Protein AF-A0A397TN10-F1 (afdb_monomer_lite)

pLDDT: mean 80.01, std 16.63, range [39.44, 95.0]

Secondary structure (DSSP, 8-state):
---PPPHHHHHHHHHH---HHHHHHHHTS-HHHHHHHHHHHSSSTTTTHHHHHHHHHHHHHHTT-

Foldseek 3Di:
DDPDDDLVVLLVVLVPDPDLVVLVVQLPPDVSSVVSSVCSNVVPVCPCVVVVVVVVVVVVVVVVD

InterPro domains:
  IPR001810 F-box domain [PF12937] (9-46)
  IPR036047 F-box-like domain superfamily [SSF81383] (7-55)

Radius of gyration: 16.85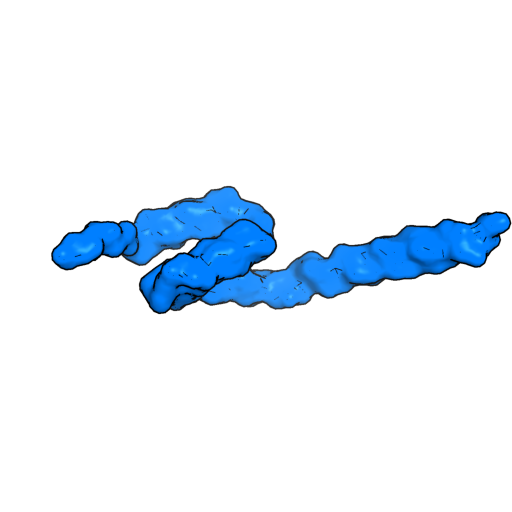 Å; chains: 1; bounding box: 36×22×48 Å

Structure (mmCIF, N/CA/C/O backbone):
data_AF-A0A397TN10-F1
#
_entry.id   AF-A0A397TN10-F1
#
loop_
_atom_site.group_PDB
_atom_site.id
_atom_site.type_symbol
_atom_site.label_atom_id
_atom_site.label_alt_id
_atom_site.label_comp_id
_atom_site.label_asym_id
_atom_site.label_entity_id
_atom_site.label_seq_id
_atom_site.pdbx_PDB_ins_code
_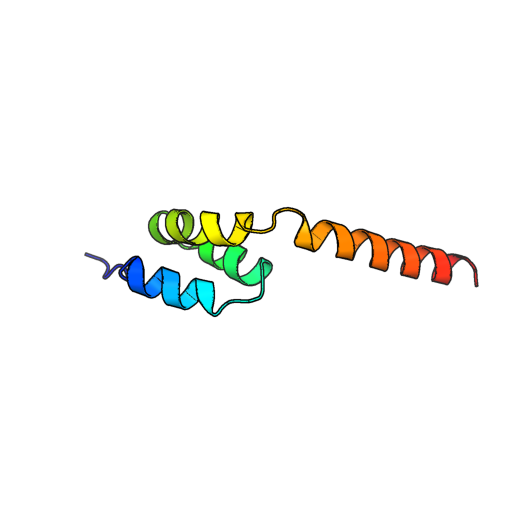atom_site.Cartn_x
_atom_site.Cartn_y
_atom_site.Cartn_z
_atom_site.occupancy
_atom_site.B_iso_or_equiv
_atom_site.auth_seq_id
_atom_site.auth_comp_id
_atom_site.auth_asym_id
_atom_site.auth_atom_id
_atom_site.pdbx_PDB_model_num
ATOM 1 N N . MET A 1 1 ? -21.400 13.342 9.261 1.00 39.44 1 MET A N 1
ATOM 2 C CA . MET A 1 1 ? -20.201 12.533 9.554 1.00 39.44 1 MET A CA 1
ATOM 3 C C . MET A 1 1 ? -20.154 11.431 8.516 1.00 39.44 1 MET A C 1
ATOM 5 O O . MET A 1 1 ? -21.079 10.631 8.476 1.00 39.44 1 MET A O 1
ATOM 9 N N . SER A 1 2 ? -19.196 11.481 7.593 1.00 57.00 2 SER A N 1
ATOM 10 C CA . SER A 1 2 ? -19.002 10.433 6.587 1.00 57.00 2 SER A CA 1
ATOM 11 C C . SER A 1 2 ? -18.646 9.130 7.293 1.00 57.00 2 SER A C 1
ATOM 13 O O . SER A 1 2 ? -17.827 9.131 8.208 1.00 57.00 2 SER A O 1
ATOM 15 N N . GLN A 1 3 ? -19.296 8.034 6.909 1.00 70.88 3 GLN A N 1
ATOM 16 C CA . GLN A 1 3 ? -18.923 6.710 7.393 1.00 70.88 3 GLN A CA 1
ATOM 17 C C . GLN A 1 3 ? -17.593 6.343 6.737 1.00 70.88 3 GLN A C 1
ATOM 19 O O . GLN A 1 3 ? -17.546 6.037 5.547 1.00 70.88 3 GLN A O 1
ATOM 24 N N . GLU A 1 4 ? -16.509 6.468 7.492 1.00 77.62 4 GLU A N 1
ATOM 25 C CA . GLU A 1 4 ? -15.198 5.997 7.065 1.00 77.62 4 GLU A CA 1
ATOM 26 C C . GLU A 1 4 ? -15.113 4.495 7.332 1.00 77.62 4 GLU A C 1
ATOM 28 O O . GLU A 1 4 ? -15.523 4.005 8.388 1.00 77.62 4 GLU A O 1
ATOM 33 N N . LEU A 1 5 ? -14.643 3.751 6.331 1.00 86.19 5 LEU A N 1
ATOM 34 C CA . LEU A 1 5 ? -14.420 2.318 6.460 1.00 86.19 5 LEU A CA 1
ATOM 35 C C . LEU A 1 5 ? -13.300 2.088 7.480 1.00 86.19 5 LEU A C 1
ATOM 37 O O . LEU A 1 5 ? -12.316 2.813 7.466 1.00 86.19 5 LEU A O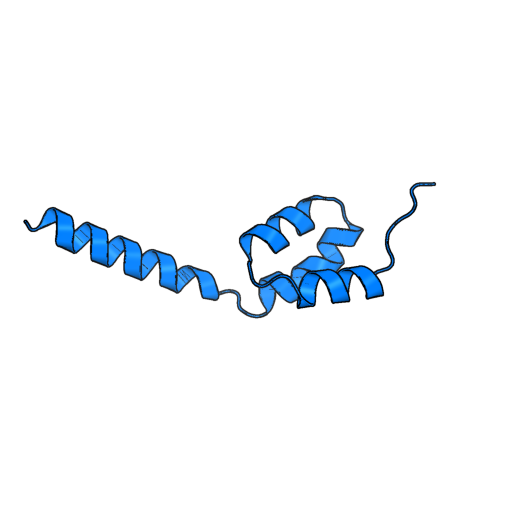 1
ATOM 41 N N . ASN A 1 6 ? -13.435 1.084 8.345 1.00 92.81 6 ASN A N 1
ATOM 42 C CA . ASN A 1 6 ? -12.396 0.758 9.319 1.00 92.81 6 ASN A CA 1
ATOM 43 C C . ASN A 1 6 ? -11.091 0.327 8.609 1.00 92.81 6 ASN A C 1
ATOM 45 O O . ASN A 1 6 ? -11.141 -0.396 7.608 1.00 92.81 6 ASN A O 1
ATOM 49 N N . SER A 1 7 ? -9.937 0.722 9.158 1.00 91.81 7 SER A N 1
ATOM 50 C CA . SER A 1 7 ? -8.602 0.295 8.718 1.00 91.81 7 SER A CA 1
ATOM 51 C C . SER A 1 7 ? -8.479 -1.222 8.535 1.00 91.81 7 SER A C 1
ATOM 53 O O . SER A 1 7 ? -7.900 -1.665 7.548 1.00 91.81 7 SER A O 1
ATOM 55 N N . ASP A 1 8 ? -9.067 -2.025 9.424 1.00 93.38 8 ASP A N 1
ATOM 56 C CA . ASP A 1 8 ? -9.033 -3.491 9.346 1.00 93.38 8 ASP A CA 1
ATOM 57 C C . ASP A 1 8 ? -9.682 -3.991 8.048 1.00 93.38 8 ASP A C 1
ATOM 59 O O . ASP A 1 8 ? -9.170 -4.881 7.367 1.00 93.38 8 ASP A O 1
ATOM 63 N N . CYS A 1 9 ? -10.792 -3.370 7.641 1.00 94.12 9 CYS A N 1
ATOM 64 C CA . CYS A 1 9 ? -11.447 -3.688 6.377 1.00 94.12 9 CYS A CA 1
ATOM 65 C C . CYS A 1 9 ? -10.599 -3.245 5.177 1.00 94.12 9 CYS A C 1
ATOM 67 O O . CYS A 1 9 ? -10.519 -3.973 4.188 1.00 94.12 9 CYS A O 1
ATOM 69 N N . LEU A 1 10 ? -9.943 -2.082 5.258 1.00 93.81 10 LEU A N 1
ATOM 70 C CA . LEU A 1 10 ? -9.035 -1.610 4.209 1.00 93.81 10 LEU A CA 1
ATOM 71 C C . LEU A 1 10 ? -7.844 -2.553 4.022 1.00 93.81 10 LEU A C 1
ATOM 73 O O . LEU A 1 10 ? -7.493 -2.866 2.888 1.00 93.81 10 LEU A O 1
ATOM 77 N N . GLN A 1 11 ? -7.273 -3.072 5.106 1.00 93.25 11 GLN A N 1
ATOM 78 C CA . GLN A 1 11 ? -6.190 -4.055 5.044 1.00 93.25 11 GLN A CA 1
ATOM 79 C C . GLN A 1 11 ? -6.623 -5.350 4.343 1.00 93.25 11 GLN A C 1
ATOM 81 O O . GLN A 1 11 ? -5.882 -5.905 3.524 1.00 93.25 11 GLN A O 1
ATOM 86 N N . VAL A 1 12 ? -7.851 -5.818 4.592 1.00 94.38 12 VAL A N 1
ATOM 87 C CA . VAL A 1 12 ? -8.412 -6.969 3.868 1.00 94.38 12 VAL A CA 1
ATOM 88 C C . VAL A 1 12 ? -8.567 -6.649 2.380 1.00 94.38 12 VAL A C 1
ATOM 90 O O . VAL A 1 12 ? -8.201 -7.469 1.543 1.00 94.38 12 VAL A O 1
ATOM 93 N N . ILE A 1 13 ? -9.036 -5.454 2.020 1.00 93.75 13 ILE A N 1
ATOM 94 C CA . ILE A 1 13 ? -9.136 -5.038 0.613 1.00 93.75 13 ILE A CA 1
ATOM 95 C C . ILE A 1 13 ? -7.750 -5.032 -0.043 1.00 93.75 13 ILE A C 1
ATOM 97 O O . ILE A 1 13 ? -7.559 -5.676 -1.074 1.00 93.75 13 ILE A O 1
ATOM 101 N N . PHE A 1 14 ? -6.766 -4.368 0.566 1.00 93.50 14 PHE A N 1
ATOM 102 C CA . PHE A 1 14 ? -5.423 -4.247 -0.001 1.00 93.50 14 PHE A CA 1
ATOM 103 C C . PHE A 1 14 ? -4.682 -5.581 -0.092 1.00 93.50 14 PHE A C 1
ATOM 105 O O . PHE A 1 14 ? -4.003 -5.816 -1.085 1.00 93.50 14 PHE A O 1
ATOM 112 N N . SER A 1 15 ? -4.875 -6.496 0.861 1.00 92.06 15 SER A N 1
ATOM 113 C CA . SER A 1 15 ? -4.292 -7.845 0.775 1.00 92.06 15 SER A CA 1
ATOM 114 C C . SER A 1 15 ? -4.860 -8.690 -0.376 1.00 92.06 15 SER A C 1
ATOM 116 O O . SER A 1 15 ? -4.187 -9.599 -0.859 1.00 92.06 15 SER A O 1
ATOM 118 N N . ASN A 1 16 ? -6.069 -8.380 -0.861 1.00 93.31 16 ASN A N 1
ATOM 119 C CA . ASN A 1 16 ? -6.668 -9.039 -2.027 1.00 93.31 16 ASN A CA 1
ATOM 120 C C . ASN A 1 16 ? -6.306 -8.363 -3.364 1.00 93.31 16 ASN A C 1
ATOM 122 O O . ASN A 1 16 ? -6.439 -8.983 -4.424 1.00 93.31 16 ASN A O 1
ATOM 126 N N . LEU A 1 17 ? -5.828 -7.115 -3.344 1.00 90.44 17 LEU A N 1
ATOM 127 C CA . LEU A 1 17 ? -5.421 -6.381 -4.541 1.00 90.44 17 LEU A CA 1
ATOM 128 C C . LEU A 1 17 ? -3.984 -6.750 -4.934 1.00 90.44 17 LEU A C 1
ATOM 130 O O . LEU A 1 17 ? -3.022 -6.415 -4.255 1.00 90.44 17 LEU A O 1
ATOM 134 N N . LYS A 1 18 ? -3.818 -7.428 -6.075 1.00 78.75 18 LYS A N 1
ATOM 135 C CA . LYS A 1 18 ? -2.494 -7.856 -6.577 1.00 78.75 18 LYS A CA 1
ATOM 136 C C . LYS A 1 18 ? -1.775 -6.790 -7.416 1.00 78.75 18 LYS A C 1
ATOM 138 O O . LYS A 1 18 ? -0.575 -6.915 -7.692 1.00 78.75 18 LYS A O 1
ATOM 143 N N . GLU A 1 19 ? -2.510 -5.769 -7.846 1.00 85.94 19 GLU A N 1
ATOM 144 C CA . GLU A 1 19 ? -2.082 -4.759 -8.814 1.00 85.94 19 GLU A CA 1
ATOM 145 C C . GLU A 1 19 ? -1.711 -3.447 -8.118 1.00 85.94 19 GLU A C 1
ATOM 147 O O . GLU A 1 19 ? -2.551 -2.785 -7.509 1.00 85.94 19 GLU A O 1
ATOM 152 N N . ILE A 1 20 ? -0.453 -3.027 -8.262 1.00 87.94 20 ILE A N 1
ATOM 153 C CA . ILE A 1 20 ? 0.040 -1.766 -7.687 1.00 87.94 20 ILE A CA 1
ATOM 154 C C . ILE A 1 20 ? -0.664 -0.540 -8.287 1.00 87.94 20 ILE A C 1
ATOM 156 O O . ILE A 1 20 ? -0.978 0.354 -7.506 1.00 87.94 20 ILE A O 1
ATOM 160 N N . PRO A 1 21 ? -0.988 -0.463 -9.599 1.00 89.25 21 PRO A N 1
ATOM 161 C CA . PRO A 1 21 ? -1.754 0.667 -10.137 1.00 89.25 21 PRO A CA 1
ATOM 162 C C . PRO A 1 21 ? -3.114 0.857 -9.449 1.00 89.25 21 PRO A C 1
ATOM 164 O O . PRO A 1 21 ? -3.552 1.986 -9.209 1.00 89.25 21 PRO A O 1
ATOM 167 N N . THR A 1 22 ? -3.760 -0.248 -9.079 1.00 91.69 22 THR A N 1
ATOM 168 C CA . THR A 1 22 ? -5.051 -0.242 -8.387 1.00 91.69 22 THR A CA 1
ATOM 169 C C . THR A 1 22 ? -4.892 0.262 -6.954 1.00 91.69 22 THR A C 1
ATOM 171 O O . THR A 1 22 ? -5.602 1.179 -6.546 1.00 91.69 22 THR A O 1
ATOM 174 N N . ILE A 1 23 ? -3.894 -0.238 -6.218 1.00 92.44 23 ILE A N 1
ATOM 175 C CA . ILE A 1 23 ? -3.577 0.248 -4.863 1.00 92.44 23 ILE A CA 1
ATOM 176 C C . ILE A 1 23 ? -3.166 1.731 -4.895 1.00 92.44 23 ILE A C 1
ATOM 178 O O . ILE A 1 23 ? -3.562 2.507 -4.024 1.00 92.44 23 ILE A O 1
ATOM 182 N N . TYR A 1 24 ? -2.431 2.159 -5.925 1.00 92.00 24 TYR A N 1
ATOM 183 C CA . TYR A 1 24 ? -2.047 3.557 -6.116 1.00 92.00 24 TYR A CA 1
ATOM 184 C C . TYR A 1 24 ? -3.281 4.442 -6.275 1.00 92.00 24 TYR A C 1
ATOM 186 O O . TYR A 1 24 ? -3.409 5.442 -5.574 1.00 92.00 24 TYR A O 1
ATOM 194 N N . SER A 1 25 ? -4.234 4.027 -7.109 1.00 93.44 25 SER A N 1
ATOM 195 C CA . SER A 1 25 ? -5.503 4.738 -7.283 1.00 93.44 25 SER A CA 1
ATOM 196 C C . SER A 1 25 ? -6.290 4.831 -5.969 1.00 93.44 25 SER A C 1
ATOM 198 O O . SER A 1 25 ? -6.796 5.897 -5.625 1.00 93.44 25 SER A O 1
ATOM 200 N N . CYS A 1 26 ? -6.328 3.752 -5.178 1.00 93.06 26 CYS A N 1
ATOM 201 C CA . CYS A 1 26 ? 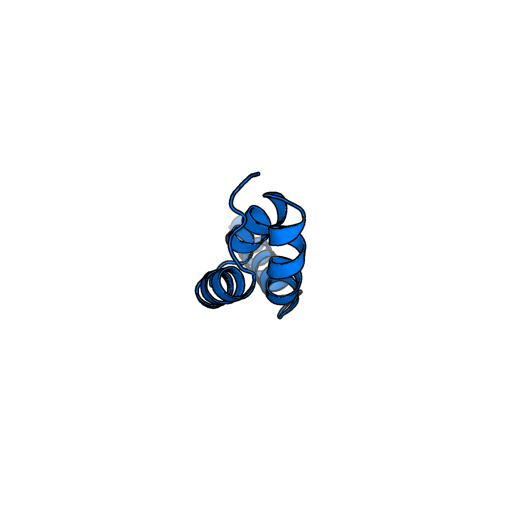-6.940 3.748 -3.848 1.00 93.06 26 CYS A CA 1
ATOM 202 C C . CYS A 1 26 ? -6.268 4.728 -2.872 1.00 93.06 26 CYS A C 1
ATOM 204 O O . CYS A 1 26 ? -6.953 5.365 -2.075 1.00 93.06 26 CYS A O 1
ATOM 206 N N . SER A 1 27 ? -4.946 4.897 -2.951 1.00 93.75 27 SER A N 1
ATOM 207 C CA . SER A 1 27 ? -4.208 5.830 -2.089 1.00 93.75 27 SER A CA 1
ATOM 208 C C . SER A 1 27 ? -4.572 7.306 -2.318 1.00 93.75 27 SER A C 1
ATOM 210 O O . SER A 1 27 ? -4.269 8.144 -1.470 1.00 93.75 27 SER A O 1
ATOM 212 N N . LEU A 1 28 ? -5.220 7.630 -3.443 1.00 94.81 28 LEU A N 1
ATOM 213 C CA . LEU A 1 28 ? -5.622 8.990 -3.815 1.00 94.81 28 LEU A CA 1
ATOM 214 C C . LEU A 1 28 ? -7.039 9.355 -3.344 1.00 94.81 28 LEU A C 1
ATOM 216 O O . LEU A 1 28 ? -7.458 10.496 -3.518 1.00 94.81 28 LEU A O 1
ATOM 220 N N . VAL A 1 29 ? -7.783 8.413 -2.753 1.00 93.38 29 VAL A N 1
ATOM 221 C CA . VAL A 1 29 ? -9.185 8.620 -2.351 1.00 93.38 29 VAL A CA 1
ATOM 222 C C . VAL A 1 29 ? -9.303 9.646 -1.221 1.00 93.38 29 VAL A C 1
ATOM 224 O O . VAL A 1 29 ? -10.083 10.590 -1.319 1.00 93.38 29 VAL A O 1
ATOM 227 N N . ASN A 1 30 ? -8.552 9.462 -0.133 1.00 94.12 30 ASN A N 1
ATOM 228 C CA . ASN A 1 30 ? -8.463 10.391 0.996 1.00 94.12 30 ASN A CA 1
ATOM 229 C C . ASN A 1 30 ? -7.263 10.029 1.894 1.00 94.12 30 ASN A C 1
ATOM 231 O O . ASN A 1 30 ? -6.579 9.032 1.659 1.00 94.12 30 ASN A O 1
ATOM 235 N N . LYS A 1 31 ? -7.027 10.819 2.952 1.00 93.31 31 LYS A N 1
ATOM 236 C CA . LYS A 1 31 ? -5.916 10.601 3.895 1.00 93.31 31 LYS A CA 1
ATOM 237 C C . LYS A 1 31 ? -5.959 9.217 4.559 1.00 93.31 31 LYS A C 1
ATOM 239 O O . LYS A 1 31 ? -4.928 8.563 4.646 1.00 93.31 31 LYS A O 1
ATOM 244 N N . HIS A 1 32 ? -7.138 8.758 4.971 1.00 94.00 32 HIS A N 1
ATOM 245 C CA . HIS A 1 32 ? -7.301 7.470 5.644 1.00 94.00 32 HIS A CA 1
ATOM 246 C C . HIS A 1 32 ? -6.953 6.281 4.730 1.00 94.00 32 HIS A C 1
ATOM 248 O O . HIS A 1 32 ? -6.251 5.352 5.129 1.00 94.00 32 HIS A O 1
ATOM 254 N N . TRP A 1 33 ? -7.388 6.329 3.470 1.00 94.75 33 TRP A N 1
ATOM 255 C CA . TRP A 1 33 ? -7.032 5.335 2.459 1.00 94.75 33 TRP A CA 1
ATOM 256 C C . TRP A 1 33 ? -5.554 5.413 2.081 1.00 94.75 33 TRP A C 1
ATOM 258 O O . TRP A 1 33 ? -4.925 4.374 1.897 1.00 94.75 33 TRP A O 1
ATOM 268 N N . ASN A 1 34 ? -4.987 6.621 2.002 1.00 95.00 34 ASN A N 1
ATOM 269 C CA . ASN A 1 34 ? -3.566 6.821 1.738 1.00 95.00 34 ASN A CA 1
ATOM 270 C C . ASN A 1 34 ? -2.698 6.127 2.797 1.00 95.00 34 ASN A C 1
ATOM 272 O O . ASN A 1 34 ? -1.873 5.287 2.450 1.00 95.00 34 ASN A O 1
ATOM 276 N N . GLU A 1 35 ? -2.944 6.407 4.078 1.00 94.75 35 GLU A N 1
ATOM 277 C CA . GLU A 1 35 ? -2.184 5.837 5.198 1.00 94.75 35 GLU A CA 1
ATOM 278 C C . GLU A 1 35 ? -2.219 4.301 5.206 1.00 94.75 35 GLU A C 1
ATOM 280 O O . GLU A 1 35 ? -1.197 3.664 5.457 1.00 94.75 35 GLU A O 1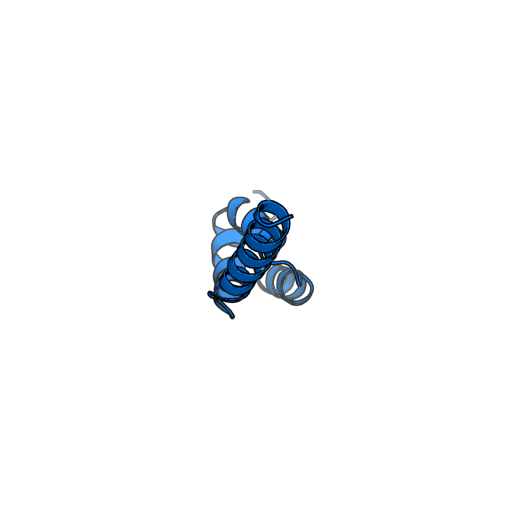
ATOM 285 N N . ASN A 1 36 ? -3.364 3.701 4.863 1.00 94.62 36 ASN A N 1
ATOM 286 C CA . ASN A 1 36 ? -3.500 2.247 4.792 1.00 94.62 36 ASN A CA 1
ATOM 287 C C . ASN A 1 36 ? -2.924 1.636 3.499 1.00 94.62 36 ASN A C 1
ATOM 289 O O . ASN A 1 36 ? -2.481 0.493 3.530 1.00 94.62 36 ASN A O 1
ATOM 293 N N . ALA A 1 37 ? -2.910 2.355 2.372 1.00 94.31 37 ALA A N 1
ATOM 294 C CA . ALA A 1 37 ? -2.428 1.845 1.083 1.00 94.31 37 ALA A CA 1
ATOM 295 C C . ALA A 1 37 ? -0.894 1.877 0.946 1.00 94.31 37 ALA A C 1
ATOM 297 O O . ALA A 1 37 ? -0.314 1.035 0.258 1.00 94.31 37 ALA A O 1
ATOM 298 N N . ILE A 1 38 ? -0.224 2.841 1.590 1.00 93.06 38 ILE A N 1
ATOM 299 C CA . ILE A 1 38 ? 1.230 3.050 1.478 1.00 93.06 38 ILE A CA 1
ATOM 300 C C . ILE A 1 38 ? 2.052 1.795 1.825 1.00 93.06 38 ILE A C 1
ATOM 302 O O . ILE A 1 38 ? 2.922 1.449 1.023 1.00 93.06 38 ILE A O 1
ATOM 306 N N . PRO A 1 39 ? 1.791 1.064 2.928 1.00 93.00 39 PRO A N 1
ATOM 307 C CA . PRO A 1 39 ? 2.525 -0.165 3.237 1.00 93.00 39 PRO A CA 1
ATOM 308 C C . PRO A 1 39 ? 2.470 -1.210 2.114 1.00 93.00 39 PRO A C 1
ATOM 310 O O . PRO A 1 39 ? 3.483 -1.830 1.809 1.00 93.00 39 PRO A O 1
ATOM 313 N N . TYR A 1 40 ? 1.320 -1.355 1.447 1.00 92.62 40 TYR A N 1
ATOM 314 C CA . TYR A 1 40 ? 1.134 -2.314 0.353 1.00 92.62 40 TYR A CA 1
ATOM 315 C C . TYR A 1 40 ? 1.802 -1.861 -0.951 1.00 92.62 40 TYR A C 1
ATOM 317 O O . TYR A 1 40 ? 2.330 -2.679 -1.700 1.00 92.62 40 TYR A O 1
ATOM 325 N N . LEU A 1 41 ? 1.831 -0.552 -1.224 1.00 90.19 41 LEU A N 1
ATOM 326 C CA . LEU A 1 41 ? 2.581 0.001 -2.359 1.00 90.19 41 LEU A CA 1
ATOM 327 C C . LEU A 1 41 ? 4.090 -0.227 -2.214 1.00 90.19 41 LEU A C 1
ATOM 329 O O . LEU A 1 41 ? 4.774 -0.510 -3.197 1.00 90.19 41 LEU A O 1
ATOM 333 N N . TRP A 1 42 ? 4.598 -0.103 -0.988 1.00 90.06 42 TRP A N 1
ATOM 334 C CA . TRP A 1 42 ? 6.023 -0.193 -0.674 1.00 90.06 42 TRP A CA 1
ATOM 335 C C . TRP A 1 42 ? 6.495 -1.590 -0.269 1.00 90.06 42 TRP A C 1
ATOM 337 O O . TRP A 1 42 ? 7.686 -1.768 -0.027 1.00 90.06 42 TRP A O 1
ATOM 347 N N . GLU A 1 43 ? 5.614 -2.592 -0.256 1.00 89.62 43 GLU A N 1
ATOM 348 C CA . GLU A 1 43 ? 5.995 -3.988 -0.008 1.00 89.62 43 GLU A CA 1
ATOM 349 C C . GLU A 1 43 ? 7.042 -4.473 -1.029 1.00 89.62 43 GLU A C 1
ATOM 351 O O . GLU A 1 43 ? 7.965 -5.213 -0.691 1.00 89.62 43 GLU A O 1
ATOM 356 N N . ASN A 1 44 ? 6.942 -4.013 -2.283 1.00 85.62 44 ASN A N 1
ATOM 357 C CA . ASN A 1 44 ? 7.948 -4.264 -3.313 1.00 85.62 44 ASN A CA 1
ATOM 358 C C . ASN A 1 44 ? 8.103 -3.052 -4.256 1.00 85.62 44 ASN A C 1
ATOM 360 O O . ASN A 1 44 ? 7.493 -3.020 -5.333 1.00 85.62 44 ASN A O 1
ATOM 364 N N . PRO A 1 45 ? 8.942 -2.064 -3.892 1.00 82.12 45 PRO A N 1
ATOM 365 C CA . PRO A 1 45 ? 9.016 -0.774 -4.582 1.00 82.12 45 PRO A CA 1
ATOM 366 C C . PRO A 1 45 ? 9.547 -0.872 -6.018 1.00 82.12 45 PRO A C 1
ATOM 368 O O . PRO A 1 45 ? 9.297 0.007 -6.839 1.00 82.12 45 PRO A O 1
ATOM 371 N N . PHE A 1 46 ? 10.258 -1.952 -6.353 1.00 81.94 46 PHE A N 1
ATOM 372 C CA . PHE A 1 46 ? 10.898 -2.129 -7.658 1.00 81.94 46 PHE A CA 1
ATOM 373 C C . PHE A 1 46 ? 10.183 -3.133 -8.564 1.00 81.94 46 PHE A C 1
ATOM 375 O O . PHE A 1 46 ? 10.639 -3.378 -9.681 1.00 81.94 46 PHE A O 1
ATOM 382 N N . LYS A 1 47 ? 9.030 -3.671 -8.142 1.00 77.00 47 LYS A N 1
ATOM 383 C CA . LYS A 1 47 ? 8.253 -4.661 -8.908 1.00 77.00 47 LYS A CA 1
ATOM 384 C C . LYS A 1 47 ? 7.953 -4.214 -10.346 1.00 77.00 47 LYS A C 1
ATOM 386 O O . LYS A 1 47 ? 7.902 -5.051 -11.243 1.00 77.00 47 LYS A O 1
ATOM 391 N N . TYR A 1 48 ? 7.796 -2.907 -10.576 1.00 70.25 48 TYR A N 1
ATOM 392 C CA . TYR A 1 48 ? 7.472 -2.338 -11.892 1.00 70.25 48 TYR A CA 1
ATOM 393 C C . TYR A 1 48 ? 8.684 -1.866 -12.699 1.00 70.25 48 TYR A C 1
ATOM 395 O O . TYR A 1 48 ? 8.562 -1.688 -13.909 1.00 70.25 48 TYR A O 1
ATOM 403 N N . LEU A 1 49 ? 9.872 -1.754 -12.092 1.00 69.94 49 LEU A N 1
ATOM 404 C CA . LEU A 1 49 ? 11.089 -1.423 -12.844 1.00 69.94 49 LEU A CA 1
ATOM 405 C C . LEU A 1 49 ? 11.448 -2.521 -13.857 1.00 69.94 49 LEU A C 1
ATOM 407 O O . LEU A 1 49 ? 11.949 -2.220 -14.938 1.00 69.94 49 LEU A O 1
ATOM 411 N N . ASN A 1 50 ? 11.112 -3.780 -13.556 1.00 60.75 50 ASN A N 1
ATOM 412 C CA . ASN A 1 50 ? 11.338 -4.906 -14.466 1.00 60.75 50 ASN A CA 1
ATOM 413 C C . ASN A 1 50 ? 10.388 -4.941 -15.676 1.00 60.75 50 ASN A C 1
ATOM 415 O O . ASN A 1 50 ? 10.690 -5.614 -16.656 1.00 60.75 50 ASN A O 1
ATOM 419 N N . TRP A 1 51 ? 9.255 -4.233 -15.651 1.00 59.38 51 TRP A N 1
ATOM 420 C CA . TRP A 1 51 ? 8.364 -4.162 -16.818 1.00 59.38 51 TRP A CA 1
ATOM 421 C C . TRP A 1 51 ? 8.934 -3.234 -17.896 1.00 59.38 51 TRP A C 1
ATOM 423 O O . TRP A 1 51 ? 8.888 -3.550 -19.082 1.00 59.38 51 TRP A O 1
ATOM 433 N N . VAL A 1 52 ? 9.558 -2.128 -17.475 1.00 60.34 52 VAL A N 1
ATOM 434 C CA . VAL A 1 52 ? 10.189 -1.145 -18.373 1.00 60.34 52 VAL A CA 1
ATOM 435 C C . VAL A 1 52 ? 11.363 -1.761 -19.146 1.00 60.34 52 VAL A C 1
ATOM 437 O O . VAL A 1 52 ? 11.582 -1.452 -20.320 1.00 60.34 52 VAL A O 1
ATOM 440 N N . THR A 1 53 ? 12.115 -2.673 -18.526 1.00 54.81 53 THR A N 1
ATOM 441 C CA . THR A 1 53 ? 13.247 -3.335 -19.189 1.00 54.81 53 THR A CA 1
ATOM 442 C C . THR A 1 53 ? 12.797 -4.342 -20.248 1.00 54.81 53 THR A C 1
ATOM 444 O O . THR A 1 53 ? 13.433 -4.419 -21.299 1.00 54.81 53 THR A O 1
ATOM 447 N N . VAL A 1 54 ? 11.679 -5.049 -20.048 1.00 56.88 54 VAL A N 1
ATOM 448 C CA . VAL A 1 54 ? 11.132 -5.971 -21.060 1.00 56.88 54 VAL A CA 1
ATOM 449 C C . VAL A 1 54 ? 10.576 -5.202 -22.25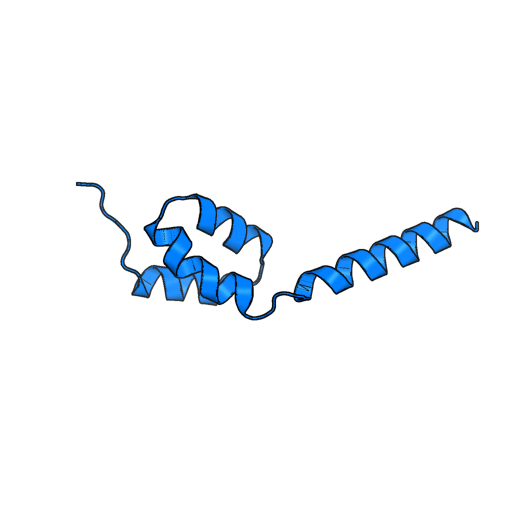6 1.00 56.88 54 VAL A C 1
ATOM 451 O O . VAL A 1 54 ? 10.937 -5.522 -23.386 1.00 56.88 54 VAL A O 1
ATOM 454 N N . ASP A 1 55 ? 9.796 -4.144 -22.032 1.00 57.38 55 ASP A N 1
ATOM 455 C CA . ASP A 1 55 ? 9.208 -3.354 -23.123 1.00 57.38 55 ASP A CA 1
ATOM 456 C C . ASP A 1 55 ? 10.286 -2.644 -23.964 1.00 57.38 55 ASP A C 1
ATOM 458 O O . ASP A 1 55 ? 10.259 -2.680 -25.192 1.00 57.38 55 ASP A O 1
ATOM 462 N N . SER A 1 56 ? 11.341 -2.124 -23.317 1.00 57.19 56 SER A N 1
ATOM 463 C CA . SER A 1 56 ? 12.499 -1.561 -24.032 1.00 57.19 56 SER A CA 1
ATOM 464 C C . SER A 1 56 ? 13.333 -2.607 -24.783 1.00 57.19 56 SER A C 1
ATOM 466 O O . SER A 1 56 ? 13.997 -2.277 -25.764 1.00 57.19 56 SER A O 1
ATOM 468 N N . THR A 1 57 ? 13.316 -3.870 -24.349 1.00 54.47 57 THR A N 1
ATOM 469 C CA . THR A 1 57 ? 13.980 -4.964 -25.070 1.00 54.47 57 THR A CA 1
ATOM 470 C C . THR A 1 57 ? 13.138 -5.393 -26.271 1.00 54.47 57 THR A C 1
ATOM 472 O O . THR A 1 57 ? 13.684 -5.606 -27.351 1.00 54.47 57 THR A O 1
ATOM 475 N N . VAL A 1 58 ? 11.811 -5.452 -26.133 1.00 59.25 58 VAL A N 1
ATOM 476 C CA . VAL A 1 58 ? 10.887 -5.713 -27.248 1.00 59.25 58 VAL A CA 1
ATOM 477 C C . VAL A 1 58 ? 10.953 -4.586 -28.285 1.00 59.25 58 VAL A C 1
ATOM 479 O O . VAL A 1 58 ? 11.074 -4.871 -29.475 1.00 59.25 58 VAL A O 1
ATOM 482 N N . SER A 1 59 ? 10.980 -3.318 -27.859 1.00 55.72 59 SER A N 1
ATOM 483 C CA . SER A 1 59 ? 11.071 -2.178 -28.781 1.00 55.72 59 SER A CA 1
ATOM 484 C C . SER A 1 59 ? 12.398 -2.142 -29.545 1.00 55.72 59 SER A C 1
ATOM 486 O O . SER A 1 59 ? 12.398 -1.916 -30.755 1.00 55.72 59 SER A O 1
ATOM 488 N N . LYS A 1 60 ? 13.523 -2.464 -28.887 1.00 56.31 60 LYS A N 1
ATOM 489 C CA . LYS A 1 60 ? 14.837 -2.573 -29.546 1.00 56.31 60 LYS A CA 1
ATOM 490 C C . LYS A 1 60 ? 14.893 -3.697 -30.581 1.00 56.31 60 LYS A C 1
ATOM 492 O O . LYS A 1 60 ? 15.506 -3.516 -31.630 1.00 56.31 60 LYS A O 1
ATOM 497 N N . ASN A 1 61 ? 14.251 -4.835 -30.312 1.00 56.28 61 ASN A N 1
ATOM 498 C CA . ASN A 1 61 ? 14.212 -5.951 -31.261 1.00 56.28 61 ASN A CA 1
ATOM 499 C C . ASN A 1 61 ? 13.310 -5.660 -32.475 1.00 56.28 61 ASN A C 1
ATOM 501 O O . ASN A 1 61 ? 13.625 -6.104 -33.572 1.00 56.28 61 ASN A O 1
ATOM 505 N N . LEU A 1 62 ? 12.243 -4.867 -32.315 1.00 52.81 62 LEU A N 1
ATOM 506 C CA . LEU A 1 62 ? 11.387 -4.430 -33.428 1.00 52.81 62 LEU A CA 1
ATOM 507 C C . LEU A 1 62 ? 12.039 -3.359 -34.314 1.00 52.81 62 LEU A C 1
ATOM 509 O O . LEU A 1 62 ? 11.775 -3.329 -35.507 1.00 52.81 62 LEU A O 1
ATOM 513 N N . SER A 1 63 ? 12.913 -2.506 -33.768 1.00 54.28 63 SER A N 1
ATOM 514 C CA . SER A 1 63 ? 13.655 -1.511 -34.562 1.00 54.28 63 SER A CA 1
ATOM 515 C C . SER A 1 63 ? 14.816 -2.082 -35.388 1.00 54.28 63 SER A C 1
ATOM 517 O O . SER A 1 63 ? 15.477 -1.331 -36.101 1.00 54.28 63 SER A O 1
ATOM 519 N N . SER A 1 64 ? 15.109 -3.380 -35.247 1.00 53.16 64 SER A N 1
ATOM 520 C CA . SER A 1 64 ? 16.233 -4.056 -35.908 1.00 53.16 64 SER A CA 1
ATOM 521 C C . SER A 1 64 ? 15.796 -5.062 -36.988 1.00 53.16 64 SER A C 1
ATOM 523 O O . SER A 1 64 ? 16.643 -5.818 -37.470 1.00 53.16 64 SER A O 1
ATOM 525 N N . ILE A 1 65 ? 14.505 -5.075 -37.351 1.00 47.38 65 ILE A N 1
ATOM 526 C CA . ILE A 1 65 ? 13.915 -5.792 -38.499 1.00 47.38 65 ILE A CA 1
ATOM 527 C C . ILE A 1 65 ? 13.543 -4.755 -39.558 1.00 47.38 65 ILE A C 1
ATOM 529 O O . ILE A 1 65 ? 13.842 -5.008 -40.745 1.00 47.38 65 ILE A O 1
#

Sequence (65 aa):
MSQELNSDCLQVIFSNLKEIPTIYSCSLVNKHWNENAIPYLWENPFKYLNWVTVDSTVSKNLSSI

Organism: NCBI:txid658196